Protein AF-A0A367WT08-F1 (afdb_monomer_lite)

Organism: NCBI:txid502049

Secondary structure (DSSP, 8-state):
------S---HHHHHHHHHHHHHHHHHTT----S--------B-TT--B---B-TTS-B-------SSPPPHHHHHT-

pLDDT: mean 88.23, std 10.32, range [50.59, 96.38]

Radius of gyration: 16.56 Å; chains: 1; bounding box: 39×33×41 Å

Foldseek 3Di:
DDDDDDDDDDPVRVVVVVVVCVVVCVVVVNDDDDDDDDDDFDADPVRHGDFDADPVRHTDPDDDDPDPDDPVCNVVVD

Structure (mmCIF, N/CA/C/O backbone):
data_AF-A0A367WT08-F1
#
_entry.id   AF-A0A367WT08-F1
#
loop_
_atom_site.group_PDB
_atom_site.id
_atom_site.type_symbol
_atom_site.label_atom_id
_atom_site.label_alt_id
_atom_site.label_comp_id
_atom_site.label_asym_id
_atom_site.label_entity_id
_atom_site.label_seq_id
_atom_site.pdbx_PDB_ins_code
_atom_site.Cartn_x
_atom_site.Cartn_y
_atom_site.Cartn_z
_atom_site.occupancy
_atom_site.B_iso_or_equiv
_atom_site.auth_seq_id
_atom_site.auth_comp_id
_atom_site.auth_asym_id
_atom_site.auth_atom_id
_atom_site.pdbx_PDB_model_num
ATOM 1 N N . MET A 1 1 ? -7.155 -10.021 9.673 1.00 83.81 1 MET A N 1
ATOM 2 C CA . MET A 1 1 ? -8.207 -9.617 8.712 1.00 83.81 1 MET A CA 1
ATOM 3 C C . MET A 1 1 ? -7.569 -9.463 7.335 1.00 83.81 1 MET A C 1
ATOM 5 O O . MET A 1 1 ? -6.393 -9.120 7.290 1.00 83.81 1 MET A O 1
ATOM 9 N N . LYS A 1 2 ? -8.288 -9.766 6.246 1.00 87.31 2 LYS A N 1
ATOM 10 C CA . LYS A 1 2 ? -7.792 -9.655 4.863 1.00 87.31 2 LYS A CA 1
ATOM 11 C C . LYS A 1 2 ? -8.831 -8.935 4.008 1.00 87.31 2 LYS A C 1
ATOM 13 O O . LYS A 1 2 ? -9.991 -9.324 4.038 1.00 87.31 2 LYS A O 1
ATOM 18 N N . ILE A 1 3 ? -8.389 -7.945 3.240 1.00 89.44 3 ILE A N 1
ATOM 19 C CA . ILE A 1 3 ? -9.186 -7.247 2.224 1.00 89.44 3 ILE A CA 1
ATOM 20 C C . ILE A 1 3 ? -8.561 -7.572 0.866 1.00 89.44 3 ILE A C 1
ATOM 22 O O . ILE A 1 3 ? -7.338 -7.691 0.763 1.00 89.44 3 ILE A O 1
ATOM 26 N N . ARG A 1 4 ? -9.386 -7.781 -0.160 1.00 91.56 4 ARG A N 1
ATOM 27 C CA . ARG A 1 4 ? -8.937 -8.014 -1.536 1.00 91.56 4 ARG A CA 1
ATOM 28 C C . ARG A 1 4 ? -9.626 -7.003 -2.445 1.00 91.56 4 ARG A C 1
ATOM 30 O O . ARG A 1 4 ? -10.844 -7.032 -2.551 1.00 91.56 4 ARG A O 1
ATOM 37 N N . PHE A 1 5 ? -8.835 -6.179 -3.120 1.00 92.25 5 PHE A N 1
ATOM 38 C CA . PHE A 1 5 ? -9.284 -5.344 -4.233 1.00 92.25 5 PHE A CA 1
ATOM 39 C C . PHE A 1 5 ? -9.208 -6.175 -5.523 1.00 92.25 5 PHE A C 1
ATOM 41 O O . PHE A 1 5 ? -8.274 -6.966 -5.680 1.00 92.25 5 PHE A O 1
ATOM 48 N N . GLN A 1 6 ? -10.207 -6.075 -6.403 1.00 90.88 6 GLN A N 1
ATOM 49 C CA . GLN A 1 6 ? -10.296 -6.870 -7.633 1.00 90.88 6 GLN A CA 1
ATOM 50 C C . GLN A 1 6 ? -10.513 -5.954 -8.835 1.00 90.88 6 GLN A C 1
ATOM 52 O O . GLN A 1 6 ? -11.552 -5.313 -8.931 1.00 90.88 6 GLN A O 1
ATOM 57 N N . GLY A 1 7 ? -9.551 -5.940 -9.756 1.00 91.56 7 GLY A N 1
ATOM 58 C CA . GLY A 1 7 ? -9.593 -5.121 -10.964 1.00 91.56 7 GLY A CA 1
ATOM 59 C C . GLY A 1 7 ? -8.220 -4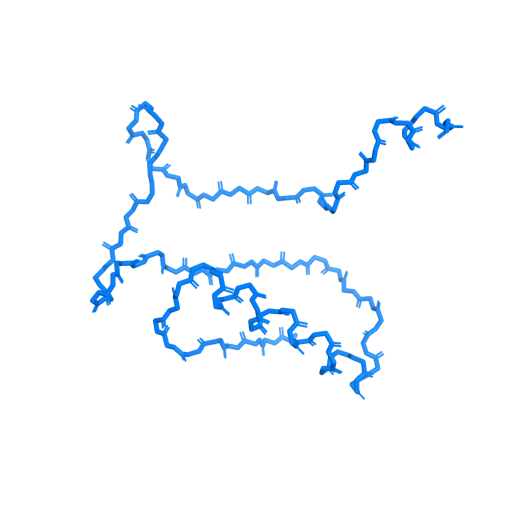.558 -11.318 1.00 91.56 7 GLY A C 1
ATOM 60 O O . GLY A 1 7 ? -7.256 -4.745 -10.571 1.00 91.56 7 GLY A O 1
ATOM 61 N N . ILE A 1 8 ? -8.159 -3.882 -12.463 1.00 94.19 8 ILE A N 1
ATOM 62 C CA . ILE A 1 8 ? -7.060 -2.983 -12.818 1.00 94.19 8 ILE A CA 1
ATOM 63 C C . ILE A 1 8 ? -7.481 -1.601 -12.336 1.00 94.19 8 ILE A C 1
ATOM 65 O O . ILE A 1 8 ? -8.592 -1.161 -12.625 1.00 94.19 8 ILE A O 1
ATOM 69 N N . TYR A 1 9 ? -6.605 -0.957 -11.577 1.00 94.62 9 TYR A N 1
ATOM 70 C CA . TYR A 1 9 ? -6.825 0.378 -11.048 1.00 94.62 9 TYR A CA 1
ATOM 71 C C . TYR A 1 9 ? -5.655 1.254 -11.457 1.00 94.62 9 TYR A C 1
ATOM 73 O O . TYR A 1 9 ? -4.497 0.832 -11.392 1.00 94.62 9 TYR A O 1
ATOM 81 N N . THR A 1 10 ? -5.946 2.504 -11.780 1.00 95.56 10 THR A N 1
ATOM 82 C CA . THR A 1 10 ? -4.953 3.564 -11.630 1.00 95.56 10 THR A CA 1
ATOM 83 C C . THR A 1 10 ? -4.564 3.704 -10.152 1.00 95.56 10 THR A C 1
ATOM 85 O O . THR A 1 10 ? -5.280 3.264 -9.246 1.00 95.56 10 THR A O 1
ATOM 88 N N . ILE A 1 11 ? -3.420 4.337 -9.876 1.00 93.31 11 ILE A N 1
ATOM 89 C CA . ILE A 1 11 ? -2.997 4.591 -8.490 1.00 93.31 11 ILE A CA 1
ATOM 90 C C . ILE A 1 11 ? -4.036 5.440 -7.745 1.00 93.31 11 ILE A C 1
ATOM 92 O O . ILE A 1 11 ? -4.324 5.155 -6.585 1.00 93.31 11 ILE A O 1
ATOM 96 N N . ASP A 1 12 ? -4.647 6.418 -8.413 1.00 96.00 12 ASP A N 1
ATOM 97 C CA . ASP A 1 12 ? -5.650 7.293 -7.802 1.00 96.00 12 ASP A CA 1
ATOM 98 C C . ASP A 1 12 ? -6.924 6.528 -7.419 1.00 96.00 12 ASP A C 1
ATOM 100 O O . ASP A 1 12 ? -7.407 6.657 -6.292 1.00 96.00 12 ASP A O 1
ATOM 104 N N . GLU A 1 13 ? -7.432 5.665 -8.303 1.00 95.81 13 GLU A N 1
ATOM 105 C CA . GLU A 1 13 ? -8.588 4.807 -8.006 1.00 95.81 13 GLU A CA 1
ATOM 106 C C . GLU A 1 13 ? -8.295 3.836 -6.863 1.00 95.81 13 GLU A C 1
ATOM 108 O O . GLU A 1 13 ? -9.135 3.619 -5.988 1.00 95.81 13 G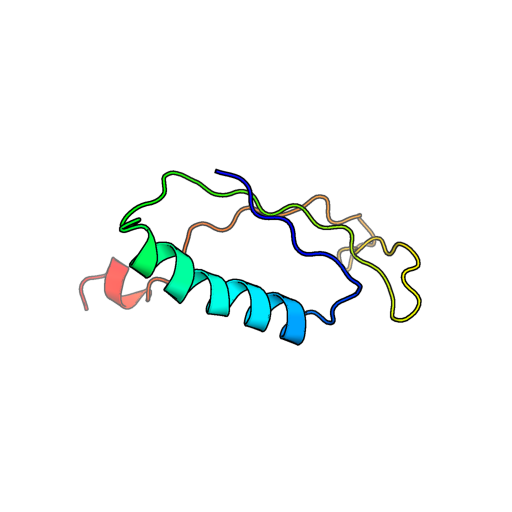LU A O 1
ATOM 113 N N . PHE A 1 14 ? -7.089 3.266 -6.835 1.00 95.19 14 PHE A N 1
ATOM 114 C CA . PHE A 1 14 ? -6.694 2.354 -5.772 1.00 95.19 14 PHE A CA 1
ATOM 115 C C . PHE A 1 14 ? -6.620 3.057 -4.410 1.00 95.19 14 PHE A C 1
ATOM 117 O O . PHE A 1 14 ? -7.119 2.530 -3.413 1.00 95.19 14 PHE A O 1
ATOM 124 N N . ILE A 1 15 ? -6.052 4.265 -4.358 1.00 93.88 15 ILE A N 1
ATOM 125 C CA . ILE A 1 15 ? -6.009 5.073 -3.134 1.00 93.88 15 ILE A CA 1
ATOM 126 C C . ILE A 1 15 ? -7.420 5.467 -2.693 1.00 93.88 15 ILE A C 1
ATOM 128 O O . ILE A 1 15 ? -7.732 5.353 -1.505 1.00 93.88 15 ILE A O 1
ATOM 132 N N . GLN A 1 16 ? -8.293 5.857 -3.623 1.00 95.38 16 GLN A N 1
ATOM 133 C CA . GLN A 1 16 ? -9.695 6.143 -3.324 1.00 95.38 16 GLN A CA 1
ATOM 134 C C . GLN A 1 16 ? -10.395 4.920 -2.708 1.00 95.38 16 GLN A C 1
ATOM 136 O O . GLN A 1 16 ? -10.978 5.021 -1.626 1.00 95.38 16 GLN A O 1
ATOM 141 N N . ALA A 1 17 ? -10.248 3.740 -3.316 1.00 94.25 17 ALA A N 1
ATOM 142 C CA . ALA A 1 17 ? -10.814 2.496 -2.797 1.00 94.25 17 ALA A CA 1
ATOM 143 C C . ALA A 1 17 ? -10.261 2.128 -1.405 1.00 94.25 17 ALA A C 1
ATOM 145 O O . ALA A 1 17 ? -10.992 1.604 -0.558 1.00 94.25 17 ALA A O 1
ATOM 146 N N . MET A 1 18 ? -8.980 2.412 -1.132 1.00 92.50 18 MET A N 1
ATOM 147 C CA . MET A 1 18 ? -8.390 2.248 0.202 1.00 92.50 18 MET A CA 1
ATOM 148 C C . MET A 1 18 ? -8.980 3.224 1.227 1.00 92.50 18 MET A C 1
ATOM 150 O O . MET A 1 18 ? -9.212 2.824 2.370 1.00 92.50 18 MET A O 1
ATOM 154 N N . LEU A 1 19 ? -9.236 4.480 0.849 1.00 92.25 19 LEU A N 1
ATOM 155 C CA . LEU A 1 19 ? -9.839 5.477 1.738 1.00 92.25 19 LEU A CA 1
ATOM 156 C C . LEU A 1 19 ? -11.274 5.108 2.122 1.00 92.25 19 LEU A C 1
ATOM 158 O O . LEU A 1 19 ? -11.655 5.291 3.278 1.00 92.25 19 LEU A O 1
ATOM 162 N N . GLU A 1 20 ? -12.041 4.524 1.206 1.00 93.44 20 GLU A N 1
ATOM 163 C CA . GLU A 1 20 ? -13.407 4.053 1.467 1.00 93.44 20 GLU A CA 1
ATOM 164 C C . GLU A 1 20 ? -13.459 2.932 2.521 1.00 93.44 20 GLU A C 1
ATOM 166 O O . GLU A 1 20 ? -14.406 2.865 3.308 1.00 93.44 20 GLU A O 1
ATOM 171 N N . GLN A 1 21 ? -12.395 2.124 2.659 1.00 93.56 21 GLN A N 1
ATOM 172 C CA . GLN A 1 21 ? -12.304 1.106 3.723 1.00 93.56 21 GLN A CA 1
ATOM 173 C C . GLN A 1 21 ? -12.364 1.700 5.137 1.00 93.56 21 GLN A C 1
ATOM 175 O O . GLN A 1 21 ? -12.663 0.988 6.098 1.00 93.56 21 GLN A O 1
ATOM 180 N N . ARG A 1 22 ? -12.105 3.005 5.288 1.00 92.06 22 ARG A N 1
ATOM 181 C CA . ARG A 1 22 ? -12.230 3.711 6.565 1.00 92.06 22 ARG A CA 1
ATOM 182 C C . ARG A 1 22 ? -13.624 3.564 7.169 1.00 92.06 22 ARG A C 1
ATOM 184 O O . ARG A 1 22 ? -13.723 3.383 8.383 1.00 92.06 22 ARG A O 1
ATOM 191 N N . GLU A 1 23 ? -14.675 3.645 6.356 1.00 92.88 23 GLU A N 1
ATOM 192 C CA . GLU A 1 23 ? -16.045 3.532 6.862 1.00 92.88 23 GLU A CA 1
ATOM 193 C C . GLU A 1 23 ? -16.346 2.098 7.300 1.00 92.88 23 GLU A C 1
ATOM 195 O O . GLU A 1 23 ? -16.845 1.897 8.404 1.00 92.88 23 GLU A O 1
ATOM 200 N N . HIS A 1 24 ? -15.877 1.091 6.560 1.00 93.00 24 HIS A N 1
ATOM 201 C CA . HIS A 1 24 ? -15.978 -0.304 6.997 1.00 93.00 24 HIS A CA 1
ATOM 202 C C . HIS A 1 24 ? -15.244 -0.576 8.316 1.00 93.00 24 HIS A C 1
ATOM 204 O O . HIS A 1 24 ? -15.752 -1.293 9.179 1.00 93.00 24 HIS A O 1
ATOM 210 N N . PHE A 1 25 ? -14.065 0.016 8.532 1.00 94.19 25 PHE A N 1
ATOM 211 C CA . PHE A 1 25 ? -13.381 -0.097 9.825 1.00 94.19 25 PHE A CA 1
ATOM 212 C C . PHE A 1 25 ? -14.197 0.517 10.963 1.00 94.19 25 PHE A C 1
ATOM 214 O O . PHE A 1 25 ? -14.244 -0.056 12.052 1.00 94.19 25 PHE A O 1
ATOM 221 N N . ARG A 1 26 ? -14.864 1.650 10.715 1.00 94.12 26 ARG A N 1
ATOM 222 C CA . ARG A 1 26 ? -15.742 2.301 11.697 1.00 94.12 26 ARG A CA 1
ATOM 223 C C . ARG A 1 26 ? -16.962 1.450 12.019 1.00 94.12 26 ARG A C 1
ATOM 225 O O . ARG A 1 26 ? -17.237 1.245 13.199 1.00 94.12 26 ARG A O 1
ATOM 232 N N . GLU A 1 27 ? -17.639 0.926 11.002 1.00 95.81 27 GLU A N 1
ATOM 233 C CA . GLU A 1 27 ? -18.811 0.051 11.142 1.00 95.81 27 GLU A CA 1
ATOM 234 C C . GLU A 1 27 ? -18.489 -1.206 11.958 1.00 95.81 27 GLU A C 1
ATOM 236 O O . GLU A 1 27 ? -19.259 -1.605 12.829 1.00 95.81 27 GLU A O 1
ATOM 241 N N . LEU A 1 28 ? -17.311 -1.792 11.736 1.00 95.25 28 LEU A N 1
ATOM 242 C CA . LEU A 1 28 ? -16.834 -2.970 12.466 1.00 95.25 28 LEU A CA 1
ATOM 243 C C . LEU A 1 28 ? -16.222 -2.637 13.840 1.00 95.25 28 LEU A C 1
ATOM 245 O O . LEU A 1 28 ? -15.753 -3.537 14.539 1.00 95.25 28 LEU A O 1
ATOM 249 N N . GLY A 1 29 ? -16.186 -1.361 14.236 1.00 96.00 29 GLY A N 1
ATOM 250 C CA . GLY A 1 29 ? -15.627 -0.915 15.515 1.00 96.00 29 GLY A CA 1
ATOM 251 C C . GLY A 1 29 ? -14.102 -1.051 15.631 1.00 96.00 29 GLY A C 1
ATOM 252 O O . GLY A 1 29 ? -13.561 -1.024 16.740 1.00 96.00 29 GLY A O 1
ATOM 253 N N . ILE A 1 30 ? -13.385 -1.188 14.513 1.00 94.81 30 ILE A N 1
ATOM 254 C CA . ILE A 1 30 ? -11.927 -1.343 14.477 1.00 94.81 30 ILE A CA 1
ATOM 255 C C . ILE A 1 30 ? -11.273 0.030 14.654 1.00 94.81 30 ILE A C 1
ATOM 257 O O . ILE A 1 30 ? -11.292 0.871 13.759 1.00 94.81 30 ILE A O 1
ATOM 261 N N . LYS A 1 31 ? -10.659 0.255 15.822 1.00 94.19 31 LYS A N 1
ATOM 262 C CA . LYS A 1 31 ? -10.019 1.539 16.174 1.00 94.19 31 LYS A CA 1
ATOM 263 C C . LYS A 1 31 ? -8.499 1.550 16.012 1.00 94.19 31 LYS A C 1
ATOM 265 O O . LYS A 1 31 ? -7.914 2.609 15.808 1.00 94.19 31 LYS A O 1
ATOM 270 N N . HIS A 1 32 ? -7.855 0.388 16.120 1.00 91.62 32 HIS A N 1
ATOM 271 C CA . HIS A 1 32 ? -6.399 0.260 16.104 1.00 91.62 32 HIS A CA 1
ATOM 272 C C . HIS A 1 32 ? -5.973 -0.974 15.308 1.00 91.62 32 HIS A C 1
ATOM 274 O O . HIS A 1 32 ? -6.600 -2.028 15.403 1.00 91.62 32 HIS A O 1
ATOM 280 N N . ILE A 1 33 ? -4.877 -0.847 14.559 1.00 89.69 33 ILE A N 1
ATOM 281 C CA . ILE A 1 33 ? -4.250 -1.935 13.803 1.00 89.69 33 ILE A CA 1
ATOM 282 C C . ILE A 1 33 ? -2.775 -1.992 14.200 1.00 89.69 33 ILE A C 1
ATOM 284 O O . ILE A 1 33 ? -2.111 -0.960 14.293 1.00 89.69 33 ILE A O 1
ATOM 288 N N . ARG A 1 34 ? -2.251 -3.200 14.430 1.00 89.19 34 ARG A N 1
ATOM 289 C CA . ARG A 1 34 ? -0.820 -3.432 14.650 1.00 89.19 34 ARG A CA 1
ATOM 290 C C . ARG A 1 34 ? -0.194 -3.950 13.361 1.00 89.19 34 ARG A C 1
ATOM 292 O O . ARG A 1 34 ? -0.343 -5.130 13.065 1.00 89.19 34 ARG A O 1
ATOM 299 N N . ASN A 1 35 ? 0.554 -3.082 12.679 1.00 87.62 35 ASN A N 1
ATOM 300 C CA . ASN A 1 35 ? 1.216 -3.326 11.393 1.00 87.62 35 ASN A CA 1
ATOM 301 C C . ASN A 1 35 ? 0.238 -3.657 10.247 1.00 87.62 35 ASN A C 1
ATOM 303 O O . ASN A 1 35 ? -0.763 -4.345 10.423 1.00 87.62 35 ASN A O 1
ATOM 307 N N . ALA A 1 36 ? 0.557 -3.198 9.043 1.00 89.00 36 ALA A N 1
ATOM 308 C CA . ALA A 1 36 ? -0.137 -3.586 7.822 1.00 89.00 36 ALA A CA 1
ATOM 309 C C . ALA A 1 36 ? 0.892 -3.701 6.698 1.00 89.00 36 ALA A C 1
ATOM 311 O O . ALA A 1 36 ? 1.814 -2.893 6.624 1.00 89.00 36 ALA A O 1
ATOM 312 N N . ASN A 1 37 ? 0.737 -4.711 5.847 1.00 89.88 37 ASN A N 1
ATOM 313 C CA . ASN A 1 37 ? 1.539 -4.874 4.641 1.00 89.88 37 ASN A CA 1
ATOM 314 C C . ASN A 1 37 ? 0.611 -4.753 3.437 1.00 89.88 37 ASN A C 1
ATOM 316 O O . ASN A 1 37 ? -0.474 -5.341 3.436 1.00 89.88 37 ASN A O 1
ATOM 320 N N . LEU A 1 38 ? 1.051 -4.016 2.424 1.00 90.25 38 LEU A N 1
ATOM 321 C CA . LEU A 1 38 ? 0.333 -3.844 1.173 1.00 90.25 38 LEU A CA 1
ATOM 322 C C . LEU A 1 38 ? 1.108 -4.560 0.072 1.00 90.25 38 LEU A C 1
ATOM 324 O O . LEU A 1 38 ? 2.266 -4.237 -0.177 1.00 90.25 38 LEU A O 1
ATOM 328 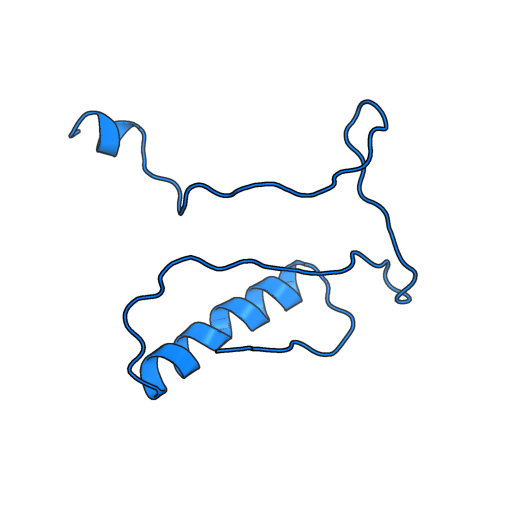N N . TYR A 1 39 ? 0.471 -5.542 -0.557 1.00 90.25 39 TYR A N 1
ATOM 329 C CA . TYR A 1 39 ? 1.047 -6.302 -1.661 1.00 90.25 39 TYR A CA 1
ATOM 330 C C . TYR A 1 39 ? 0.201 -6.063 -2.902 1.00 90.25 39 TYR A C 1
ATOM 332 O O . TYR A 1 39 ? -1.011 -6.281 -2.871 1.00 90.25 39 TYR A O 1
ATOM 340 N N . TYR A 1 40 ? 0.840 -5.625 -3.978 1.00 91.44 40 TYR A N 1
ATOM 341 C CA . TYR A 1 40 ? 0.213 -5.377 -5.270 1.00 91.44 40 TYR A CA 1
ATOM 342 C C . TYR A 1 40 ? 1.217 -5.669 -6.384 1.00 91.44 40 TYR A C 1
ATOM 344 O O . TYR A 1 40 ? 2.427 -5.605 -6.169 1.00 91.44 40 TYR A O 1
ATOM 352 N N . GLN A 1 41 ? 0.700 -6.002 -7.564 1.00 92.50 41 GLN A N 1
ATOM 353 C CA . GLN A 1 41 ? 1.483 -6.150 -8.783 1.00 92.50 41 GLN A CA 1
ATOM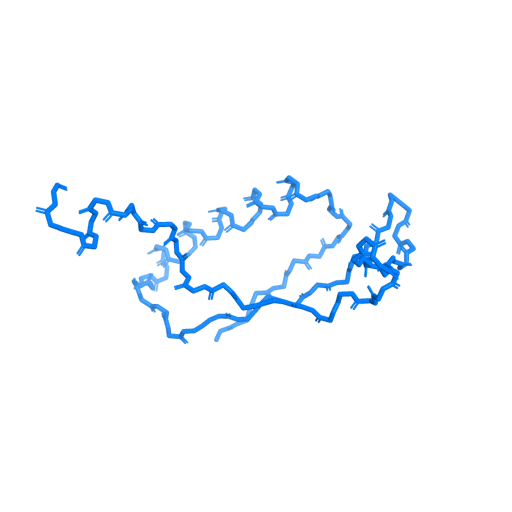 354 C C . GLN A 1 41 ? 1.253 -4.893 -9.624 1.00 92.50 41 GLN A C 1
ATOM 356 O O . GLN A 1 41 ? 0.117 -4.669 -10.042 1.00 92.50 41 GLN A O 1
ATOM 361 N N . PRO A 1 42 ? 2.279 -4.064 -9.865 1.00 94.62 42 PRO A N 1
ATOM 362 C CA . PRO A 1 42 ? 2.176 -2.991 -10.839 1.00 94.62 42 PRO A CA 1
ATOM 363 C C . PRO A 1 42 ? 1.887 -3.583 -12.219 1.00 94.62 42 PRO A C 1
ATOM 365 O O . PRO A 1 42 ? 2.516 -4.570 -12.619 1.00 94.62 42 PRO A O 1
ATOM 368 N N . VAL A 1 43 ? 0.934 -2.979 -12.916 1.00 96.12 43 VAL A N 1
ATOM 369 C CA . VAL A 1 43 ? 0.527 -3.326 -14.278 1.00 96.12 43 VAL A CA 1
ATOM 370 C C . VAL A 1 43 ? 0.378 -2.051 -15.101 1.00 96.12 43 VAL A C 1
ATOM 372 O O . VAL A 1 43 ? 0.277 -0.962 -14.530 1.00 96.12 43 VAL A O 1
ATOM 375 N N . ASP A 1 44 ? 0.395 -2.173 -16.421 1.00 94.75 44 ASP A N 1
ATOM 376 C CA . ASP A 1 44 ? 0.012 -1.087 -17.321 1.00 94.75 44 ASP A CA 1
ATOM 377 C C . ASP A 1 44 ? -1.519 -0.986 -17.495 1.00 94.75 44 ASP A C 1
ATOM 379 O O . ASP A 1 44 ? -2.291 -1.639 -16.790 1.00 94.75 44 ASP A O 1
ATOM 383 N N . GLU A 1 45 ? -1.968 -0.141 -18.427 1.00 92.00 45 GLU A N 1
ATOM 384 C CA . GLU A 1 45 ? -3.394 0.083 -18.709 1.00 92.00 45 GLU A CA 1
ATOM 385 C C . GLU A 1 45 ? -4.126 -1.155 -19.261 1.00 92.00 45 GLU A C 1
ATOM 387 O O . GLU A 1 45 ? -5.349 -1.242 -19.150 1.00 92.00 45 GLU A O 1
ATOM 392 N N . TYR A 1 46 ? -3.397 -2.129 -19.815 1.00 94.50 46 TYR A N 1
ATOM 393 C CA . TYR A 1 46 ? -3.949 -3.371 -20.362 1.00 94.50 46 TYR A CA 1
ATOM 394 C C . TYR A 1 46 ? -3.900 -4.525 -19.353 1.00 94.50 46 TYR A C 1
ATOM 396 O O . TYR A 1 46 ? -4.516 -5.570 -19.573 1.00 94.50 46 TYR A O 1
ATOM 404 N N . GLY A 1 47 ? -3.221 -4.326 -18.220 1.00 93.56 47 GLY A N 1
ATOM 405 C CA . GLY A 1 47 ? -3.047 -5.332 -17.179 1.00 93.56 47 GLY A CA 1
ATOM 406 C C . GLY A 1 47 ? -1.761 -6.142 -17.316 1.00 93.56 47 GLY A C 1
ATOM 407 O O . GLY A 1 47 ? -1.585 -7.114 -16.575 1.00 93.56 47 GLY A O 1
ATOM 408 N N 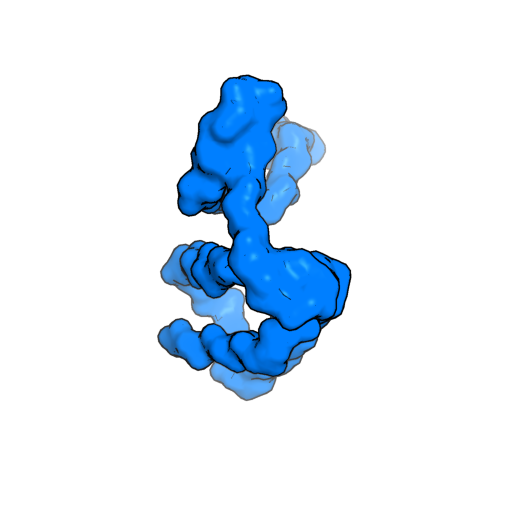. ASP A 1 48 ? -0.859 -5.755 -18.218 1.00 96.38 48 ASP A N 1
ATOM 409 C CA . ASP A 1 48 ? 0.416 -6.435 -18.386 1.00 96.38 48 ASP A CA 1
ATOM 410 C C . ASP A 1 48 ? 1.374 -6.071 -17.236 1.00 96.38 48 ASP A C 1
ATOM 412 O O . ASP A 1 48 ? 1.474 -4.901 -16.853 1.00 96.38 48 ASP A O 1
ATOM 416 N N . PRO A 1 49 ? 2.088 -7.045 -16.633 1.00 95.81 49 PRO A N 1
ATOM 417 C CA . PRO A 1 49 ? 2.950 -6.787 -15.484 1.00 95.81 49 PRO A CA 1
ATOM 418 C C . PRO A 1 49 ? 4.093 -5.814 -15.781 1.00 95.81 49 PRO A C 1
ATOM 420 O O . PRO A 1 49 ? 4.877 -6.001 -16.710 1.00 95.81 49 PRO A O 1
ATOM 423 N N . VAL A 1 50 ? 4.271 -4.838 -14.891 1.00 95.38 50 VAL A N 1
ATOM 424 C CA . VAL A 1 50 ? 5.369 -3.868 -14.935 1.00 95.38 50 VAL A CA 1
ATOM 425 C C . VAL A 1 50 ? 6.273 -4.051 -13.717 1.00 95.38 50 VAL A C 1
ATOM 427 O O . VAL A 1 50 ? 5.812 -4.290 -12.602 1.00 95.38 50 VAL A O 1
ATOM 430 N N . THR A 1 51 ? 7.589 -3.929 -13.915 1.00 95.06 51 THR A N 1
ATOM 431 C CA . THR A 1 51 ? 8.577 -3.895 -12.823 1.00 95.06 51 THR A CA 1
ATOM 432 C C . THR A 1 51 ? 9.089 -2.469 -12.631 1.00 95.06 51 THR A C 1
ATOM 434 O O . THR A 1 51 ? 9.866 -1.994 -13.465 1.00 95.06 51 THR A O 1
ATOM 437 N N . PRO A 1 52 ? 8.700 -1.779 -11.544 1.00 93.31 52 PRO A N 1
ATOM 438 C CA . PRO A 1 52 ? 9.258 -0.479 -11.207 1.00 93.31 52 PRO A CA 1
ATOM 439 C C . PRO A 1 52 ? 10.763 -0.586 -10.959 1.00 93.31 52 PRO A C 1
ATOM 441 O O . PRO A 1 52 ? 11.239 -1.552 -10.357 1.00 93.31 52 PRO A O 1
ATOM 444 N N . ARG A 1 53 ? 11.517 0.415 -11.415 1.00 95.19 53 ARG A N 1
ATOM 445 C CA . ARG A 1 53 ? 12.973 0.476 -11.259 1.00 95.19 53 ARG A CA 1
ATOM 446 C C . ARG A 1 53 ? 13.399 1.823 -10.697 1.00 95.19 53 ARG A C 1
ATOM 448 O O . ARG A 1 53 ? 12.808 2.855 -11.012 1.00 95.19 53 ARG A O 1
ATOM 455 N N . TYR A 1 54 ? 14.445 1.810 -9.883 1.00 92.25 54 TYR A N 1
ATOM 456 C CA . TYR A 1 54 ? 15.156 3.013 -9.477 1.00 92.25 54 TYR A CA 1
ATOM 457 C C . TYR A 1 54 ? 15.861 3.654 -10.680 1.00 92.25 54 TYR A C 1
ATOM 459 O O . TYR A 1 54 ? 16.052 3.037 -11.729 1.00 92.25 54 TYR A O 1
ATOM 467 N N . ARG A 1 55 ? 16.314 4.903 -10.519 1.00 91.56 55 ARG A N 1
ATOM 468 C CA . ARG A 1 55 ? 17.017 5.643 -11.583 1.00 91.56 55 ARG A CA 1
ATOM 469 C C . ARG A 1 55 ? 18.297 4.948 -12.068 1.00 91.56 55 ARG A C 1
ATOM 471 O O . ARG A 1 55 ? 18.708 5.161 -13.201 1.00 91.56 55 ARG A O 1
ATOM 478 N N . ASN A 1 56 ? 18.924 4.138 -11.219 1.00 92.94 56 ASN A N 1
ATOM 479 C CA . ASN A 1 56 ? 20.108 3.345 -11.552 1.00 92.94 56 ASN A CA 1
ATOM 480 C C . ASN A 1 56 ? 19.778 2.034 -12.301 1.00 92.94 56 ASN A C 1
ATOM 482 O O . ASN A 1 56 ? 20.696 1.312 -12.670 1.00 92.94 56 ASN A O 1
ATOM 486 N N . GLY A 1 57 ? 18.496 1.736 -12.542 1.00 93.12 57 GLY A N 1
ATOM 487 C CA . GLY A 1 57 ? 18.033 0.540 -13.245 1.00 93.12 57 GLY A CA 1
ATOM 488 C C . GLY A 1 57 ? 17.698 -0.649 -12.341 1.00 93.12 57 GLY A C 1
ATOM 489 O O . GLY A 1 57 ? 17.127 -1.625 -12.837 1.00 93.12 57 GLY A O 1
ATOM 490 N N . ASP A 1 58 ? 17.980 -0.575 -11.039 1.00 94.75 58 ASP A N 1
ATOM 491 C CA . ASP A 1 58 ? 17.691 -1.665 -10.104 1.00 94.75 58 ASP A CA 1
ATOM 492 C C . ASP A 1 58 ? 16.179 -1.817 -9.880 1.00 94.75 58 ASP A C 1
ATOM 494 O O . ASP A 1 58 ? 15.472 -0.808 -9.792 1.00 94.75 58 ASP A O 1
ATOM 498 N N . PRO A 1 59 ? 15.651 -3.051 -9.786 1.00 94.12 59 PRO A N 1
ATOM 499 C CA . PRO A 1 59 ? 14.241 -3.271 -9.489 1.00 94.12 59 PRO A CA 1
ATOM 500 C C . PRO A 1 59 ? 13.888 -2.777 -8.082 1.00 94.12 59 PRO A C 1
ATOM 502 O O . PRO A 1 59 ? 14.652 -2.937 -7.131 1.00 94.12 59 PRO A O 1
ATOM 505 N N . ILE A 1 60 ? 12.699 -2.193 -7.944 1.00 92.88 60 ILE A N 1
ATOM 506 C CA . ILE A 1 60 ? 12.147 -1.822 -6.641 1.00 92.88 60 ILE A CA 1
ATOM 507 C C . ILE A 1 60 ? 11.450 -3.054 -6.060 1.00 92.88 60 ILE A C 1
ATOM 509 O O . ILE A 1 60 ? 10.373 -3.432 -6.513 1.00 92.88 60 ILE A O 1
ATOM 513 N N . GLU A 1 61 ? 12.048 -3.669 -5.040 1.00 89.00 61 GLU A N 1
ATOM 514 C CA . GLU A 1 61 ? 11.450 -4.820 -4.338 1.00 89.00 61 GLU A CA 1
ATOM 515 C C . GLU A 1 61 ? 10.357 -4.406 -3.339 1.00 89.00 61 GLU A C 1
ATOM 517 O O . GLU A 1 61 ? 9.506 -5.206 -2.952 1.00 89.00 61 GLU A O 1
ATOM 522 N N . GLY A 1 62 ? 10.376 -3.142 -2.913 1.00 88.00 62 GLY A N 1
ATOM 523 C CA . GLY A 1 62 ? 9.427 -2.562 -1.975 1.00 88.00 62 GLY A CA 1
ATOM 524 C C . GLY A 1 62 ? 10.080 -1.501 -1.097 1.00 88.00 62 GLY A C 1
ATOM 525 O O . GLY A 1 62 ? 11.261 -1.184 -1.223 1.00 88.00 62 GLY A O 1
ATOM 526 N N . TRP A 1 63 ? 9.301 -0.938 -0.181 1.00 88.12 63 TRP A N 1
ATOM 527 C CA . TRP A 1 63 ? 9.787 0.005 0.821 1.00 88.12 63 TRP A CA 1
ATOM 528 C C . TRP A 1 63 ? 8.995 -0.150 2.115 1.00 88.12 63 TRP A C 1
ATOM 530 O O . TRP A 1 63 ? 7.897 -0.707 2.137 1.00 88.12 63 TRP A O 1
ATOM 540 N N . LYS A 1 64 ? 9.572 0.331 3.218 1.00 86.06 64 LYS A N 1
ATOM 541 C CA . LYS A 1 64 ? 8.894 0.390 4.513 1.00 86.06 64 LYS A CA 1
ATOM 542 C C . LYS A 1 64 ? 8.501 1.825 4.796 1.00 86.06 64 LYS A C 1
ATOM 544 O O . LYS A 1 64 ? 9.369 2.690 4.898 1.00 86.06 64 LYS A O 1
ATOM 549 N N . ASP A 1 65 ? 7.208 2.045 4.964 1.00 81.94 65 ASP A N 1
ATOM 550 C CA . ASP A 1 65 ? 6.696 3.296 5.501 1.00 81.94 65 ASP A CA 1
ATOM 551 C C . ASP A 1 65 ? 6.822 3.284 7.037 1.00 81.94 65 ASP A C 1
ATOM 553 O O . ASP A 1 65 ? 6.574 2.262 7.686 1.00 81.94 65 ASP A O 1
ATOM 557 N N . ARG A 1 66 ? 7.264 4.401 7.625 1.00 78.69 66 ARG A N 1
ATOM 558 C CA . ARG A 1 66 ? 7.397 4.567 9.086 1.00 78.69 66 ARG A CA 1
ATOM 559 C C . ARG A 1 66 ? 6.146 5.175 9.725 1.00 78.69 66 ARG A C 1
ATOM 561 O O . ARG A 1 66 ? 6.129 5.384 10.938 1.00 78.69 66 ARG A O 1
ATOM 568 N N . GLY A 1 67 ? 5.104 5.409 8.935 1.00 72.81 67 GLY A N 1
ATOM 569 C CA . GLY A 1 67 ? 3.845 5.990 9.361 1.00 72.81 67 GLY A CA 1
ATOM 570 C C . GLY A 1 67 ? 3.610 7.361 8.729 1.00 72.81 67 GLY A C 1
ATOM 571 O O . GLY A 1 67 ? 4.466 7.878 8.011 1.00 72.81 67 GLY A O 1
ATOM 572 N N . PRO A 1 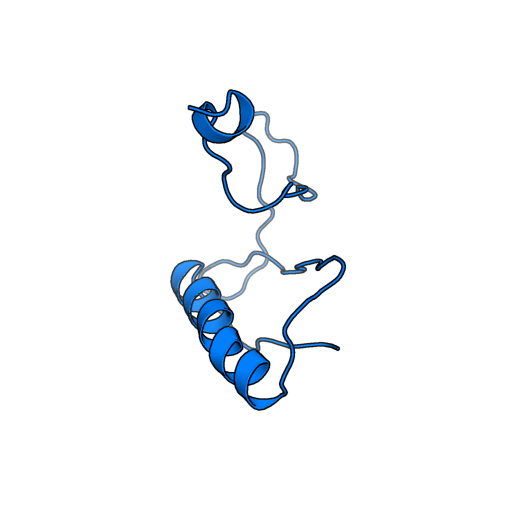68 ? 2.446 7.969 9.009 1.00 75.44 68 PRO A N 1
ATOM 573 C CA . PRO A 1 68 ? 2.108 9.274 8.464 1.00 75.44 68 PRO A CA 1
ATOM 574 C C . PRO A 1 68 ? 3.194 10.291 8.803 1.00 75.44 68 PRO A C 1
ATOM 576 O O . PRO A 1 68 ? 3.820 10.212 9.866 1.00 75.44 68 PRO A O 1
ATOM 579 N N . TYR A 1 69 ? 3.378 11.257 7.902 1.00 71.38 69 TYR A N 1
ATOM 580 C CA . TYR A 1 69 ? 4.278 12.378 8.127 1.00 71.38 69 TYR A CA 1
ATOM 581 C C . TYR A 1 69 ? 4.057 12.958 9.528 1.00 71.38 69 TYR A C 1
ATOM 583 O O . TYR A 1 69 ? 2.956 13.393 9.873 1.00 71.38 69 TYR A O 1
ATOM 591 N N . LYS A 1 70 ? 5.120 12.955 10.330 1.00 64.88 70 LYS A N 1
ATOM 592 C CA . LYS A 1 70 ? 5.210 13.757 11.543 1.00 64.88 70 LYS A CA 1
ATOM 593 C C . LYS A 1 70 ? 6.010 14.991 11.173 1.00 64.88 70 LYS A C 1
ATOM 595 O O . LYS A 1 70 ? 7.092 14.868 10.600 1.00 64.88 70 LYS A O 1
ATOM 600 N N . SER A 1 71 ? 5.456 16.169 11.446 1.00 67.69 71 SER A N 1
ATOM 601 C CA . SER A 1 71 ? 6.201 17.407 11.238 1.00 67.69 71 SER A CA 1
ATOM 602 C C . SER A 1 71 ? 7.490 17.360 12.044 1.00 67.69 71 SER A C 1
ATOM 604 O O . SER A 1 71 ? 7.473 16.918 13.190 1.00 67.69 71 SER A O 1
ATOM 606 N N . ALA A 1 72 ? 8.587 17.866 11.477 1.00 65.94 72 ALA A N 1
ATOM 607 C CA . ALA A 1 72 ? 9.822 18.042 12.236 1.00 65.94 72 ALA A CA 1
ATOM 608 C C . ALA A 1 72 ? 9.568 18.892 13.495 1.00 65.94 72 ALA A C 1
ATOM 610 O O . ALA A 1 72 ? 10.130 18.611 14.546 1.00 65.94 72 ALA A O 1
ATOM 611 N N . ALA A 1 73 ? 8.646 19.862 13.430 1.00 66.69 73 ALA A N 1
ATOM 612 C CA . ALA A 1 73 ? 8.217 20.642 14.592 1.00 66.69 73 ALA A CA 1
ATOM 613 C C . ALA A 1 73 ? 7.618 19.764 15.707 1.00 66.69 73 ALA A C 1
ATOM 615 O O . ALA A 1 73 ? 7.892 19.996 16.879 1.00 66.69 73 ALA A O 1
ATOM 616 N N . SER A 1 74 ? 6.899 18.693 15.353 1.00 66.75 74 SER A N 1
ATOM 617 C CA . SER A 1 74 ? 6.361 17.730 16.321 1.00 66.75 74 SER A CA 1
ATOM 618 C C . SER A 1 74 ? 7.454 16.931 17.037 1.00 66.75 74 SER A C 1
ATOM 620 O O . SER A 1 74 ? 7.250 16.547 18.185 1.00 66.75 74 SER A O 1
ATOM 622 N N . ASP A 1 75 ? 8.611 16.716 16.400 1.00 61.12 75 ASP A N 1
ATOM 623 C CA . ASP A 1 75 ? 9.780 16.086 17.033 1.00 61.12 75 ASP A CA 1
ATOM 624 C C . ASP A 1 75 ? 10.548 17.070 17.939 1.00 61.12 75 ASP A C 1
ATOM 626 O O . ASP A 1 75 ? 11.175 16.649 18.911 1.00 61.12 75 ASP A O 1
ATOM 630 N N . PHE A 1 76 ? 10.464 18.378 17.665 1.00 68.25 76 PHE A N 1
ATOM 631 C CA . PHE A 1 76 ? 11.048 19.444 18.494 1.00 68.25 76 PHE A CA 1
ATOM 632 C C . PHE A 1 76 ? 10.077 20.041 19.530 1.00 68.25 76 PHE A C 1
ATOM 634 O O . PHE A 1 76 ? 10.474 20.927 20.285 1.00 68.25 76 PHE A O 1
ATOM 641 N N . GLY A 1 77 ? 8.828 19.565 19.594 1.00 59.59 77 GLY A N 1
ATOM 642 C CA . GLY A 1 77 ? 7.805 20.078 20.514 1.00 59.59 77 GLY A CA 1
ATOM 643 C C . GLY A 1 77 ? 7.381 21.531 20.251 1.00 59.59 77 GLY A C 1
ATOM 644 O O . GLY A 1 77 ? 6.999 22.217 21.198 1.00 59.59 77 GLY A O 1
ATOM 645 N N . LEU A 1 78 ? 7.488 21.992 18.999 1.00 50.59 78 LEU A N 1
ATOM 646 C CA . LEU A 1 78 ? 7.122 23.336 18.531 1.00 50.59 78 LEU A CA 1
ATOM 647 C C . LEU A 1 78 ? 5.714 23.376 17.926 1.00 50.59 78 LEU A C 1
ATOM 649 O O . LEU A 1 78 ? 5.335 22.400 17.234 1.00 50.59 78 LEU A O 1
#

Sequence (78 aa):
MKIRFQGIYTIDEFIQAMLEQREHFRELGIKHIRNANLYYQPVDEYGDPVTPRYRNGDPIEGWKDRGPYKSAASDFGL